Protein AF-A0A2D4EU64-F1 (afdb_monomer_lite)

pLDDT: mean 97.4, std 2.05, range [87.69, 98.75]

Structure (mmCIF, N/CA/C/O backbone):
data_AF-A0A2D4EU64-F1
#
_entry.id   AF-A0A2D4EU64-F1
#
loop_
_atom_site.group_PDB
_atom_site.id
_atom_site.type_symbol
_atom_site.label_atom_id
_atom_site.label_alt_id
_atom_site.label_comp_id
_atom_site.label_asym_id
_atom_site.label_entity_id
_atom_site.label_seq_id
_atom_site.pdbx_PDB_ins_code
_atom_site.Cartn_x
_atom_site.Cartn_y
_atom_site.Cartn_z
_atom_site.occupancy
_atom_site.B_iso_or_equiv
_atom_site.auth_seq_id
_atom_site.auth_comp_id
_atom_site.auth_asym_id
_atom_site.auth_atom_id
_atom_site.pdbx_PDB_model_num
ATOM 1 N N . ASN A 1 1 ? -23.123 16.547 5.975 1.00 87.69 1 ASN A N 1
ATOM 2 C CA . ASN A 1 1 ? -23.593 15.190 5.609 1.00 87.69 1 ASN A CA 1
ATOM 3 C C . ASN A 1 1 ? -22.875 14.071 6.352 1.00 87.69 1 ASN A C 1
ATOM 5 O O . ASN A 1 1 ? -23.524 13.070 6.597 1.00 87.69 1 ASN A O 1
ATOM 9 N N . TYR A 1 2 ? -21.620 14.239 6.786 1.00 94.56 2 TYR A N 1
ATOM 10 C CA . TYR A 1 2 ? -20.979 13.325 7.742 1.00 94.56 2 TYR A CA 1
ATOM 11 C C . TYR A 1 2 ? -20.345 14.142 8.871 1.00 94.56 2 TYR A C 1
ATOM 13 O O . TYR A 1 2 ? -19.359 14.840 8.646 1.00 94.56 2 TYR A O 1
ATOM 21 N N . SER A 1 3 ? -20.959 14.130 10.053 1.00 94.62 3 SER A N 1
ATOM 22 C CA . SER A 1 3 ? -20.371 14.700 11.269 1.00 94.62 3 SER A CA 1
ATOM 23 C C . SER A 1 3 ? -19.409 13.693 11.905 1.00 94.62 3 SER A C 1
ATOM 25 O O . SER A 1 3 ? -19.578 12.488 11.744 1.00 94.62 3 SER A O 1
ATOM 27 N N . ASN A 1 4 ? -18.407 14.190 12.637 1.00 95.56 4 ASN A N 1
ATOM 28 C CA . ASN A 1 4 ? -17.458 13.376 13.412 1.00 95.56 4 ASN A CA 1
ATOM 29 C C . ASN A 1 4 ? -16.581 12.420 12.585 1.00 95.56 4 ASN A C 1
ATOM 31 O O . ASN A 1 4 ? -16.182 11.368 13.076 1.00 95.56 4 ASN A O 1
ATOM 35 N N . ILE A 1 5 ? -16.256 12.789 11.343 1.00 97.44 5 ILE A N 1
ATOM 36 C CA . ILE A 1 5 ? -15.291 12.051 10.524 1.00 97.44 5 ILE A CA 1
ATOM 37 C C . ILE A 1 5 ? -14.044 12.891 10.260 1.00 97.44 5 ILE A C 1
ATOM 39 O O . ILE A 1 5 ? -14.119 14.113 10.119 1.00 97.44 5 ILE A O 1
ATOM 43 N N . LYS A 1 6 ? -12.902 12.217 10.123 1.00 96.31 6 LYS A N 1
ATOM 44 C CA . LYS A 1 6 ? -11.683 12.784 9.547 1.00 96.31 6 LYS A CA 1
ATOM 45 C C . LYS A 1 6 ? -11.395 12.055 8.242 1.00 96.31 6 LYS A C 1
ATOM 47 O O . LYS A 1 6 ? -11.214 10.842 8.236 1.00 96.31 6 LYS A O 1
ATOM 52 N N . PHE A 1 7 ? -11.385 12.796 7.141 1.00 95.94 7 PHE A N 1
ATOM 53 C CA . PHE A 1 7 ? -11.136 12.239 5.816 1.00 95.94 7 PHE A CA 1
ATOM 54 C C . PHE A 1 7 ? -9.640 12.298 5.485 1.00 95.94 7 PHE A C 1
ATOM 56 O O . PHE A 1 7 ? -9.018 13.344 5.669 1.00 95.94 7 PHE A O 1
ATOM 63 N N . GLN A 1 8 ? -9.071 11.200 4.980 1.00 95.19 8 GLN A N 1
ATOM 64 C CA . GLN A 1 8 ? -7.652 11.102 4.630 1.00 95.19 8 GLN A CA 1
ATOM 65 C C . GLN A 1 8 ? -7.468 10.440 3.261 1.00 95.19 8 GLN A C 1
ATOM 67 O O . GLN A 1 8 ? -7.997 9.361 3.005 1.00 95.19 8 GLN A O 1
ATOM 72 N N . PHE A 1 9 ? -6.652 11.058 2.404 1.00 94.75 9 PHE A N 1
ATOM 73 C CA . PHE A 1 9 ? -6.179 10.437 1.168 1.00 94.75 9 PHE A CA 1
ATOM 74 C C . PHE A 1 9 ? -4.860 9.700 1.410 1.00 94.75 9 PHE A C 1
ATOM 76 O O . PHE A 1 9 ? -3.945 10.243 2.029 1.00 94.75 9 PHE A O 1
ATOM 83 N N . ILE A 1 10 ? -4.767 8.474 0.892 1.00 90.38 10 ILE A N 1
ATOM 84 C CA . ILE A 1 10 ? -3.584 7.607 1.009 1.00 90.38 10 ILE A CA 1
ATOM 85 C C . ILE A 1 10 ? -2.700 7.662 -0.253 1.00 90.38 10 ILE A C 1
ATOM 87 O O . ILE A 1 10 ? -1.503 7.411 -0.184 1.00 90.38 10 ILE A O 1
ATOM 91 N N . GLY A 1 11 ? -3.259 8.030 -1.412 1.00 91.19 11 GLY A N 1
ATOM 92 C CA . GLY A 1 11 ? -2.477 8.226 -2.641 1.00 91.19 11 GLY A CA 1
ATOM 93 C C . GLY A 1 11 ? -1.993 6.938 -3.323 1.00 91.19 11 GLY A C 1
ATOM 94 O O . GLY A 1 11 ? -0.979 6.964 -4.013 1.00 91.19 11 GLY A O 1
ATOM 95 N N . ILE A 1 1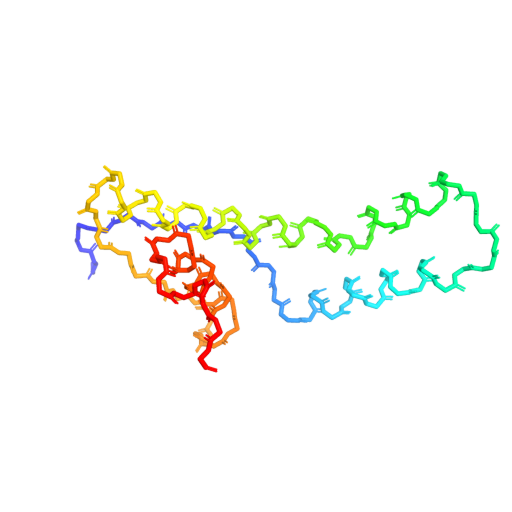2 ? -2.695 5.810 -3.146 1.00 97.06 12 ILE A N 1
ATOM 96 C CA . ILE A 1 12 ? -2.408 4.578 -3.900 1.00 97.06 12 ILE A CA 1
ATOM 97 C C . ILE A 1 12 ? -3.065 4.658 -5.281 1.00 97.06 12 ILE A C 1
ATOM 99 O O . ILE A 1 12 ? -4.291 4.779 -5.411 1.00 97.06 12 ILE A O 1
ATOM 103 N N . GLU A 1 13 ? -2.220 4.552 -6.300 1.00 97.75 13 GLU A N 1
ATOM 104 C CA . GLU A 1 13 ? -2.592 4.613 -7.710 1.00 97.75 13 GLU A CA 1
ATOM 105 C C . GLU A 1 13 ? -3.510 3.458 -8.141 1.00 97.75 13 GLU A C 1
ATOM 107 O O . GLU A 1 13 ? -3.627 2.426 -7.478 1.00 97.75 13 GLU A O 1
ATOM 112 N N . ASN A 1 14 ? -4.203 3.641 -9.265 1.00 97.88 14 ASN A N 1
ATOM 113 C CA . ASN A 1 14 ? -5.141 2.647 -9.786 1.00 97.88 14 ASN A CA 1
ATOM 114 C C . ASN A 1 14 ? -4.437 1.436 -10.435 1.00 97.88 14 ASN A C 1
ATOM 116 O O . ASN A 1 14 ? -3.230 1.429 -10.682 1.00 97.88 14 ASN A O 1
ATOM 120 N N . ILE A 1 15 ? -5.226 0.412 -10.771 1.00 98.06 15 ILE A N 1
ATOM 121 C CA . ILE A 1 15 ? -4.732 -0.849 -11.340 1.00 98.06 15 ILE A CA 1
ATOM 122 C C . ILE A 1 15 ? -3.980 -0.688 -12.672 1.00 98.06 15 ILE A C 1
ATOM 124 O O . ILE A 1 15 ? -3.118 -1.507 -12.989 1.00 98.06 15 ILE A O 1
ATOM 128 N N . HIS A 1 16 ? -4.272 0.352 -13.459 1.00 98.19 16 HIS A N 1
ATOM 129 C CA . HIS A 1 16 ? -3.585 0.597 -14.730 1.00 98.19 16 HIS A CA 1
ATOM 130 C C . HIS A 1 16 ? -2.155 1.082 -14.493 1.00 98.19 16 HIS A C 1
ATOM 132 O O . HIS A 1 16 ? -1.231 0.620 -15.162 1.00 98.19 16 HIS A O 1
ATOM 138 N N . VAL A 1 17 ? -1.965 1.949 -13.495 1.00 98.50 17 VAL A N 1
ATOM 139 C CA . VAL A 1 17 ? -0.636 2.399 -13.070 1.00 98.50 17 VAL A CA 1
ATOM 140 C C . VAL A 1 17 ? 0.160 1.231 -12.490 1.00 98.50 17 VAL A C 1
ATOM 142 O O . VAL A 1 17 ? 1.301 1.029 -12.895 1.00 98.50 17 VAL A O 1
ATOM 145 N N . MET A 1 18 ? -0.454 0.401 -11.637 1.00 98.56 18 MET A N 1
ATOM 146 C CA . MET A 1 18 ? 0.206 -0.790 -11.077 1.00 98.56 18 MET A CA 1
ATOM 147 C C . MET A 1 18 ? 0.674 -1.758 -12.169 1.00 98.56 18 MET A C 1
ATOM 149 O O . MET A 1 18 ? 1.799 -2.250 -12.122 1.00 98.56 18 MET A O 1
ATOM 153 N N . ARG A 1 19 ? -0.161 -1.986 -13.191 1.00 98.69 19 ARG A N 1
ATOM 154 C CA . ARG A 1 19 ? 0.186 -2.828 -14.344 1.00 98.69 19 ARG A CA 1
ATOM 155 C C . ARG A 1 19 ? 1.370 -2.264 -15.126 1.00 98.69 19 ARG A C 1
ATOM 157 O O . ARG A 1 19 ? 2.294 -3.006 -15.436 1.00 98.69 19 ARG A O 1
ATOM 164 N N . SER A 1 20 ? 1.354 -0.964 -15.426 1.00 98.75 20 SER A N 1
ATOM 165 C CA . SER A 1 20 ? 2.464 -0.312 -16.130 1.00 98.75 20 SER A CA 1
ATOM 166 C C . SER A 1 20 ? 3.752 -0.328 -15.305 1.00 98.75 20 SER A C 1
ATOM 168 O O . SER A 1 20 ? 4.826 -0.536 -15.861 1.00 98.75 20 SER A O 1
ATOM 170 N N . SER A 1 21 ? 3.645 -0.139 -13.990 1.00 98.75 21 SER A N 1
ATOM 171 C CA . SER A 1 21 ? 4.780 -0.171 -13.073 1.00 98.75 21 SER A CA 1
ATOM 172 C C . SER A 1 21 ? 5.442 -1.550 -13.030 1.00 98.75 21 SER A C 1
ATOM 174 O O . SER A 1 21 ? 6.658 -1.648 -13.190 1.00 98.75 21 SER A O 1
ATOM 176 N N . LEU A 1 22 ? 4.642 -2.616 -12.904 1.00 98.75 22 LEU A N 1
ATOM 177 C CA . LEU A 1 22 ? 5.141 -3.990 -12.941 1.00 98.75 22 LEU A CA 1
ATOM 178 C C . LEU A 1 22 ? 5.823 -4.300 -14.276 1.00 98.75 22 LEU A C 1
ATOM 180 O O . LEU A 1 22 ? 6.927 -4.831 -14.277 1.00 98.75 22 LEU A O 1
ATOM 184 N N . GLN A 1 23 ? 5.195 -3.926 -15.394 1.00 98.69 23 GLN A N 1
ATOM 185 C CA . GLN A 1 23 ? 5.747 -4.146 -16.731 1.00 98.69 23 GLN A CA 1
ATOM 186 C C . GLN A 1 23 ? 7.142 -3.517 -16.877 1.00 98.69 23 GLN A C 1
ATOM 188 O O . GLN A 1 23 ? 8.082 -4.200 -17.264 1.00 98.69 23 GLN A O 1
ATOM 193 N N . LYS A 1 24 ? 7.304 -2.250 -16.470 1.00 98.50 24 LYS A N 1
ATOM 194 C CA . LYS A 1 24 ? 8.607 -1.563 -16.488 1.00 98.50 24 LYS A CA 1
ATOM 195 C C . LYS A 1 24 ? 9.643 -2.235 -15.587 1.00 98.50 24 LYS A C 1
ATOM 197 O O . LYS A 1 24 ? 10.811 -2.308 -15.945 1.00 98.50 24 LYS A O 1
ATOM 202 N N . MET A 1 25 ? 9.236 -2.698 -14.403 1.00 98.44 25 MET A N 1
ATOM 203 C CA . MET A 1 25 ? 10.146 -3.388 -13.483 1.00 98.44 25 MET A CA 1
ATOM 204 C C . MET A 1 25 ? 10.638 -4.712 -14.081 1.00 98.44 25 MET A C 1
ATOM 206 O O . MET A 1 25 ? 11.829 -5.003 -14.008 1.00 98.44 25 MET A O 1
ATOM 210 N N . LEU A 1 26 ? 9.747 -5.480 -14.715 1.00 98.31 26 LEU A N 1
ATOM 211 C CA . LEU A 1 26 ? 10.102 -6.730 -15.388 1.00 98.31 26 LEU A CA 1
ATOM 212 C C . LEU A 1 26 ? 11.051 -6.490 -16.568 1.00 98.31 26 LEU A C 1
ATOM 214 O O . LEU A 1 26 ? 12.062 -7.175 -16.663 1.00 98.31 26 LEU A O 1
ATOM 218 N N . GLU A 1 27 ? 10.795 -5.468 -17.388 1.00 97.88 27 GLU A N 1
ATOM 219 C CA . GLU A 1 27 ? 11.692 -5.075 -18.487 1.00 97.88 27 GLU A CA 1
ATOM 220 C C . GLU A 1 27 ? 13.116 -4.775 -17.996 1.00 97.88 27 GLU A C 1
ATOM 222 O O . GLU A 1 27 ? 14.088 -5.178 -18.629 1.00 97.88 27 GLU A O 1
ATOM 227 N N . VAL A 1 28 ? 13.252 -4.117 -16.839 1.00 97.38 28 VAL A N 1
ATOM 228 C CA . VAL A 1 28 ? 14.556 -3.839 -16.213 1.00 97.38 28 VAL A CA 1
ATOM 229 C C . VAL A 1 28 ? 15.224 -5.123 -15.711 1.00 97.38 28 VAL A C 1
ATOM 231 O O . VAL A 1 28 ? 16.436 -5.280 -15.851 1.00 97.38 28 VAL A O 1
ATOM 234 N N . CYS A 1 29 ? 14.448 -6.053 -15.150 1.00 96.25 29 CYS A N 1
ATOM 235 C CA . CYS A 1 29 ? 14.940 -7.350 -14.680 1.00 96.25 29 CYS A CA 1
ATOM 236 C C . CYS A 1 29 ? 15.380 -8.288 -15.817 1.00 96.25 29 CYS A C 1
ATOM 238 O O . CYS A 1 29 ? 16.211 -9.164 -15.587 1.00 96.25 29 CYS A O 1
ATOM 240 N N . GLU A 1 30 ? 14.845 -8.112 -17.025 1.00 97.19 30 GLU A N 1
ATOM 241 C CA . GLU A 1 30 ? 15.176 -8.915 -18.210 1.00 97.19 30 GLU A CA 1
ATOM 242 C C . GLU A 1 30 ? 16.368 -8.363 -19.015 1.00 97.19 30 GLU A C 1
ATOM 244 O O . GLU A 1 30 ? 16.813 -8.991 -19.980 1.00 97.19 30 GLU A O 1
ATOM 249 N N . LEU A 1 31 ? 16.932 -7.212 -18.622 1.00 95.56 31 LEU A N 1
ATOM 250 C CA . LEU A 1 31 ? 18.118 -6.653 -19.270 1.00 95.56 31 LEU A CA 1
ATOM 251 C C . LEU A 1 31 ? 19.302 -7.631 -19.197 1.00 95.56 31 LEU A C 1
ATOM 253 O O . LEU A 1 31 ? 19.621 -8.198 -18.152 1.00 95.56 31 LEU A O 1
ATOM 257 N N . THR A 1 32 ? 20.010 -7.794 -20.316 1.00 95.69 32 THR A N 1
ATOM 258 C CA . THR A 1 32 ? 21.217 -8.628 -20.373 1.00 95.69 32 THR A CA 1
ATOM 259 C C . THR A 1 32 ? 22.428 -7.827 -19.904 1.00 95.69 32 THR A C 1
ATOM 261 O O . THR A 1 32 ? 22.806 -6.846 -20.539 1.00 95.69 32 THR A O 1
ATOM 264 N N . SER A 1 33 ? 23.045 -8.262 -18.803 1.00 94.00 33 SER A N 1
ATOM 265 C CA . SER A 1 33 ? 24.256 -7.653 -18.225 1.00 94.00 33 SER A CA 1
ATOM 266 C C . SER A 1 33 ? 24.170 -6.128 -17.976 1.00 94.00 33 SER A C 1
ATOM 268 O O . SER A 1 33 ? 25.092 -5.409 -18.371 1.00 94.00 33 SER A O 1
ATOM 270 N N . PRO A 1 34 ? 23.109 -5.603 -17.321 1.00 94.81 34 PRO A N 1
ATOM 271 C CA . PRO A 1 34 ? 23.024 -4.183 -16.993 1.00 94.81 34 PRO A CA 1
ATOM 272 C C . PRO A 1 34 ? 24.084 -3.800 -15.954 1.00 94.81 34 PRO A C 1
ATOM 274 O O . PRO A 1 34 ? 24.452 -4.601 -15.088 1.00 94.81 34 PRO A O 1
ATOM 277 N N . SER A 1 35 ? 24.545 -2.549 -15.994 1.00 97.69 35 SER A N 1
ATOM 278 C CA . SER A 1 35 ? 25.276 -2.004 -14.852 1.00 97.69 35 SER A CA 1
ATOM 279 C C . SER A 1 35 ? 24.329 -1.861 -13.654 1.00 97.69 35 SER A C 1
ATOM 281 O O . SER A 1 35 ? 23.117 -1.700 -13.815 1.00 97.69 35 SER A O 1
ATOM 283 N N . MET A 1 36 ? 24.870 -1.884 -12.434 1.00 97.56 36 MET A N 1
ATOM 284 C CA . MET A 1 36 ? 24.052 -1.675 -11.232 1.00 97.56 36 MET A CA 1
ATOM 285 C C . MET A 1 36 ? 23.346 -0.311 -11.258 1.00 97.56 36 MET A C 1
ATOM 287 O O . MET A 1 36 ? 22.197 -0.202 -10.842 1.00 97.56 36 MET A O 1
ATOM 291 N N . SER A 1 37 ? 24.012 0.723 -11.778 1.00 97.88 37 SER A N 1
ATOM 292 C CA . SER A 1 37 ? 23.436 2.063 -11.901 1.00 97.88 37 SER A CA 1
ATOM 293 C C . SER A 1 37 ? 22.228 2.079 -12.838 1.00 97.88 37 SER A C 1
ATOM 295 O O . SER A 1 37 ? 21.199 2.646 -12.478 1.00 97.88 37 SER A O 1
ATOM 297 N N . ASP A 1 38 ? 22.320 1.414 -13.994 1.00 96.94 38 ASP A N 1
ATOM 298 C CA . ASP A 1 38 ? 21.212 1.336 -14.957 1.00 96.94 38 ASP A CA 1
ATOM 299 C C . ASP A 1 38 ? 20.041 0.530 -14.391 1.00 96.94 38 ASP A C 1
ATOM 301 O O . ASP A 1 38 ? 18.884 0.929 -14.528 1.00 96.94 38 ASP A O 1
ATOM 305 N N . PHE A 1 39 ? 20.341 -0.572 -13.695 1.00 98.12 39 PHE A N 1
ATOM 306 C CA . PHE A 1 39 ? 19.330 -1.382 -13.023 1.00 98.12 39 PHE A CA 1
ATOM 307 C C . PHE A 1 39 ? 18.580 -0.579 -11.952 1.00 98.12 39 PHE A C 1
ATOM 309 O O . PHE A 1 39 ? 17.351 -0.549 -11.954 1.00 98.12 39 PHE A O 1
ATOM 316 N N . LEU A 1 40 ? 19.297 0.109 -11.056 1.00 98.25 40 LEU A N 1
ATOM 317 C CA . LEU A 1 40 ? 18.681 0.907 -9.991 1.00 98.25 40 LEU A CA 1
ATOM 318 C C . LEU A 1 40 ? 17.877 2.084 -10.551 1.00 98.25 40 LEU A C 1
ATOM 320 O O . LEU A 1 40 ? 16.770 2.340 -10.078 1.00 98.25 40 LEU A O 1
ATOM 324 N N . TRP A 1 41 ? 18.393 2.755 -11.583 1.00 97.94 41 TRP A N 1
ATOM 325 C CA . TRP A 1 41 ? 17.678 3.833 -12.263 1.00 97.94 41 TRP A CA 1
ATOM 326 C C . TRP A 1 41 ? 16.392 3.325 -12.927 1.00 97.94 41 TRP A C 1
ATOM 328 O O . TRP A 1 41 ? 15.331 3.936 -12.788 1.00 97.94 41 TRP A O 1
ATOM 338 N N . GLY A 1 42 ? 16.449 2.181 -13.612 1.00 98.06 42 GLY A N 1
ATOM 339 C CA . GLY A 1 42 ? 15.271 1.541 -14.194 1.00 98.06 42 GLY A CA 1
ATOM 340 C C . GLY A 1 42 ? 14.250 1.125 -13.131 1.00 98.06 42 GLY A C 1
ATOM 341 O O . GLY A 1 42 ? 13.054 1.393 -13.273 1.00 98.06 42 GLY A O 1
ATOM 342 N N . LEU A 1 43 ? 14.717 0.529 -12.032 1.00 98.25 43 LEU A N 1
ATOM 343 C CA . LEU A 1 43 ? 13.879 0.114 -10.909 1.00 98.25 43 LEU A CA 1
ATOM 344 C C . LEU A 1 43 ? 13.172 1.308 -10.257 1.00 98.25 43 LEU A C 1
ATOM 346 O O . LEU A 1 43 ? 11.970 1.234 -9.996 1.00 98.25 43 LEU A O 1
ATOM 350 N N . GLU A 1 44 ? 13.872 2.418 -10.030 1.00 98.38 44 GLU A N 1
ATOM 351 C CA . GLU A 1 44 ? 13.271 3.645 -9.503 1.00 98.38 44 GLU A CA 1
ATOM 352 C C . GLU A 1 44 ? 12.211 4.208 -10.464 1.00 98.38 44 GLU A C 1
ATOM 354 O O . GLU A 1 44 ? 11.081 4.481 -10.048 1.00 98.38 44 GLU A O 1
ATOM 359 N N . ASN A 1 45 ? 12.520 4.285 -11.763 1.00 98.06 45 ASN A N 1
ATOM 360 C CA . ASN A 1 45 ? 11.594 4.784 -12.786 1.00 98.06 45 ASN A CA 1
ATOM 361 C C . ASN A 1 45 ? 10.392 3.871 -13.048 1.00 98.06 45 ASN A C 1
ATOM 363 O O . ASN A 1 45 ? 9.364 4.332 -13.557 1.00 98.06 45 ASN A O 1
ATOM 367 N N . SER A 1 46 ? 10.481 2.589 -12.685 1.00 98.50 46 SER A N 1
ATOM 368 C CA . SER A 1 46 ? 9.315 1.706 -12.679 1.00 98.50 46 SER A CA 1
ATOM 369 C C . SER A 1 46 ? 8.263 2.173 -11.668 1.00 98.50 46 SER A C 1
ATOM 371 O O . SER A 1 46 ? 7.075 1.927 -11.862 1.00 98.50 46 SER A O 1
ATOM 373 N N . GLY A 1 47 ? 8.675 2.840 -10.583 1.00 98.50 47 GLY A N 1
ATOM 374 C CA . GLY A 1 47 ? 7.806 3.233 -9.474 1.00 98.50 47 GLY A CA 1
ATOM 375 C C . GLY A 1 47 ? 7.332 2.069 -8.598 1.00 98.50 47 GLY A C 1
ATOM 376 O O . GLY A 1 47 ? 6.607 2.301 -7.630 1.00 98.50 47 GLY A O 1
ATOM 377 N N . TRP A 1 48 ? 7.750 0.829 -8.877 1.00 98.69 48 TRP A N 1
ATOM 378 C CA . TRP A 1 48 ? 7.197 -0.366 -8.234 1.00 98.69 48 TRP A CA 1
ATOM 379 C C . TRP A 1 48 ? 7.347 -0.328 -6.711 1.00 98.69 48 TRP A C 1
ATOM 381 O O . TRP A 1 48 ? 6.371 -0.458 -5.970 1.00 98.69 48 TRP A O 1
ATOM 391 N N . LEU A 1 49 ? 8.556 -0.033 -6.228 1.00 98.44 49 LEU A N 1
ATOM 392 C CA . LEU A 1 49 ? 8.825 0.054 -4.791 1.00 98.44 49 LEU A CA 1
ATOM 393 C C . LEU A 1 49 ? 8.108 1.234 -4.123 1.00 98.44 49 LEU A C 1
ATOM 395 O O . LEU A 1 49 ? 7.706 1.125 -2.965 1.00 98.44 49 LEU A O 1
ATOM 399 N N . LYS A 1 50 ? 7.872 2.334 -4.850 1.00 98.25 50 LYS A N 1
ATOM 400 C CA . LYS A 1 50 ? 7.066 3.461 -4.357 1.00 98.25 50 LYS A CA 1
ATOM 401 C C . LYS A 1 50 ? 5.612 3.037 -4.133 1.00 98.25 50 LYS A C 1
ATOM 403 O O . LYS A 1 50 ? 5.017 3.427 -3.130 1.00 98.25 50 LYS A O 1
ATOM 408 N N . HIS A 1 51 ? 5.046 2.220 -5.021 1.00 98.50 51 HIS A N 1
ATOM 409 C CA . HIS A 1 51 ? 3.685 1.705 -4.862 1.00 98.50 51 HIS A CA 1
ATOM 410 C C . HIS A 1 51 ? 3.562 0.710 -3.705 1.00 98.50 51 HIS A C 1
ATOM 412 O O . HIS A 1 51 ? 2.633 0.828 -2.907 1.00 98.50 51 HIS A O 1
ATOM 418 N N . ILE A 1 52 ? 4.525 -0.207 -3.553 1.00 98.62 52 ILE A N 1
ATOM 419 C CA . ILE A 1 52 ? 4.582 -1.110 -2.392 1.00 98.62 52 ILE A CA 1
ATOM 420 C C . ILE A 1 52 ? 4.682 -0.309 -1.091 1.00 98.62 52 ILE A C 1
ATOM 422 O O . ILE A 1 52 ? 3.925 -0.562 -0.153 1.00 98.62 52 ILE A O 1
ATOM 426 N N . LYS A 1 53 ? 5.555 0.708 -1.049 1.00 98.31 53 LYS A N 1
ATOM 427 C CA . LYS A 1 53 ? 5.674 1.602 0.106 1.00 98.31 53 LYS A CA 1
ATOM 428 C C . LYS A 1 53 ? 4.335 2.264 0.445 1.00 98.31 53 LYS A C 1
ATOM 430 O O . LYS A 1 53 ? 3.944 2.246 1.605 1.00 98.31 53 LYS A O 1
ATOM 435 N N . ALA A 1 54 ? 3.620 2.801 -0.544 1.00 98.25 54 ALA A N 1
ATOM 436 C CA . ALA A 1 54 ? 2.337 3.466 -0.316 1.00 98.25 54 ALA A CA 1
ATOM 437 C C . ALA A 1 54 ? 1.278 2.525 0.292 1.00 98.25 54 ALA A C 1
ATOM 439 O O . ALA A 1 54 ? 0.537 2.931 1.185 1.00 98.25 54 ALA A O 1
ATOM 440 N N . ILE A 1 55 ? 1.232 1.260 -0.145 1.00 98.62 55 ILE A N 1
ATOM 441 C CA . ILE A 1 55 ? 0.341 0.241 0.435 1.00 98.62 55 ILE A CA 1
ATOM 442 C C . ILE A 1 55 ? 0.723 -0.052 1.893 1.00 98.62 55 ILE A C 1
ATOM 444 O O . ILE A 1 55 ? -0.151 -0.111 2.760 1.00 98.62 55 ILE A O 1
ATOM 448 N N . MET A 1 56 ? 2.019 -0.199 2.179 1.00 98.62 56 MET A N 1
ATOM 449 C CA . MET A 1 56 ? 2.511 -0.457 3.537 1.00 98.62 56 MET A CA 1
ATOM 450 C C . MET A 1 56 ? 2.247 0.721 4.480 1.00 98.62 56 MET A C 1
ATOM 452 O O . MET A 1 56 ? 1.741 0.512 5.581 1.00 98.62 56 MET A O 1
ATOM 456 N N . ASP A 1 57 ? 2.527 1.952 4.043 1.00 98.44 57 ASP A N 1
ATOM 457 C CA . ASP A 1 57 ? 2.258 3.172 4.814 1.00 98.44 57 ASP A CA 1
ATOM 458 C C . ASP A 1 57 ? 0.767 3.278 5.174 1.00 98.44 57 ASP A C 1
ATOM 460 O O . ASP A 1 57 ? 0.423 3.635 6.300 1.00 98.44 57 ASP A O 1
ATOM 464 N N . ALA A 1 58 ? -0.123 2.914 4.245 1.00 98.44 58 ALA A N 1
ATOM 465 C CA . ALA A 1 58 ? -1.564 2.881 4.477 1.00 98.44 58 ALA A CA 1
ATOM 466 C C . ALA A 1 58 ? -1.970 1.858 5.542 1.00 98.44 58 ALA A C 1
ATOM 468 O O . ALA A 1 58 ? -2.759 2.168 6.434 1.00 98.44 58 ALA A O 1
ATOM 469 N N . GLY A 1 59 ? -1.425 0.641 5.456 1.00 98.56 59 GLY A N 1
ATOM 470 C CA . GLY A 1 59 ? -1.675 -0.408 6.441 1.00 98.56 59 GLY A CA 1
ATOM 471 C C . GLY A 1 59 ? -1.182 -0.011 7.832 1.00 98.56 59 GLY A C 1
ATOM 472 O O . GLY A 1 59 ? -1.905 -0.190 8.809 1.00 98.56 59 GLY A O 1
ATOM 473 N N . ILE A 1 60 ? 0.003 0.606 7.918 1.00 98.56 60 ILE A N 1
ATOM 474 C CA . ILE A 1 60 ? 0.553 1.151 9.169 1.00 98.56 60 ILE A CA 1
ATOM 475 C C . ILE A 1 60 ? -0.346 2.263 9.713 1.00 98.56 60 ILE A C 1
ATOM 477 O O . ILE A 1 60 ? -0.647 2.268 10.903 1.00 98.56 60 ILE A O 1
ATOM 481 N N . PHE A 1 61 ? -0.798 3.184 8.859 1.00 98.31 61 PHE A N 1
ATOM 482 C CA . PHE A 1 61 ? -1.705 4.259 9.257 1.00 98.31 61 PHE A CA 1
ATOM 483 C C . PHE A 1 61 ? -2.998 3.707 9.874 1.00 9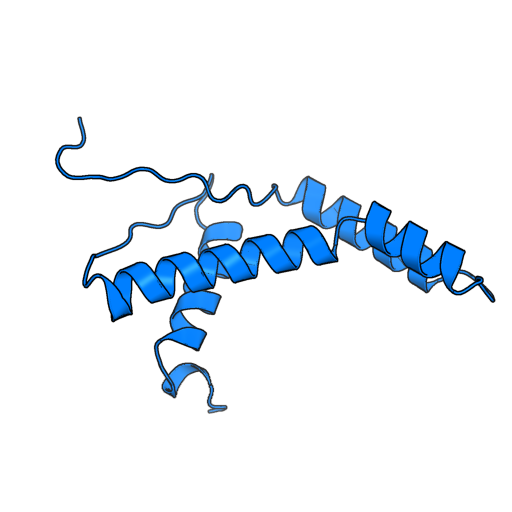8.31 61 PHE A C 1
ATOM 485 O O . PHE A 1 61 ? -3.377 4.121 10.968 1.00 98.31 61 PHE A O 1
ATOM 492 N N . ILE A 1 62 ? -3.635 2.731 9.217 1.00 98.56 62 ILE A N 1
ATOM 493 C CA . ILE A 1 62 ? -4.855 2.087 9.727 1.00 98.56 62 ILE A CA 1
ATOM 494 C C . ILE A 1 62 ? -4.567 1.356 11.044 1.00 98.56 62 ILE A C 1
ATOM 496 O O . ILE A 1 62 ? -5.317 1.515 12.005 1.00 98.56 62 ILE A O 1
ATOM 500 N N . ALA A 1 63 ? -3.479 0.585 11.114 1.00 98.69 63 ALA A N 1
ATOM 501 C CA . ALA A 1 63 ? -3.122 -0.162 12.316 1.00 98.69 63 ALA A CA 1
ATOM 502 C C . ALA A 1 63 ? -2.889 0.762 13.522 1.00 98.69 63 ALA A C 1
ATOM 504 O O . ALA A 1 63 ? -3.394 0.479 14.604 1.00 98.69 63 ALA A O 1
ATOM 505 N N . LYS A 1 64 ? -2.198 1.893 13.335 1.00 98.50 64 LYS A N 1
ATOM 506 C CA . LYS A 1 64 ? -1.987 2.890 14.396 1.00 98.50 64 LYS A CA 1
ATOM 507 C C . LYS A 1 64 ? -3.283 3.555 14.843 1.00 98.50 64 LYS A C 1
ATOM 509 O O . LYS A 1 64 ? -3.535 3.638 16.041 1.00 98.50 64 LYS A O 1
ATOM 514 N N . ALA A 1 65 ? -4.133 3.957 13.899 1.00 98.38 65 ALA A N 1
ATOM 515 C CA . ALA A 1 65 ? -5.431 4.541 14.225 1.00 98.38 65 ALA A CA 1
ATOM 516 C C . ALA A 1 65 ? -6.287 3.585 15.081 1.00 98.38 65 ALA A C 1
ATOM 518 O O . ALA A 1 65 ? -6.929 4.000 16.044 1.00 98.38 65 ALA A O 1
ATOM 519 N N . VAL A 1 66 ? -6.250 2.284 14.783 1.00 98.50 66 VAL A N 1
ATOM 520 C CA . VAL A 1 66 ? -6.993 1.280 15.554 1.00 98.50 66 VAL A CA 1
ATOM 521 C C . VAL A 1 66 ? -6.329 0.977 16.903 1.00 98.50 66 VAL A C 1
ATOM 523 O O . VAL A 1 66 ? -7.001 1.020 17.930 1.00 98.50 66 VAL A O 1
ATOM 526 N N . ALA A 1 67 ? -5.032 0.658 16.921 1.00 98.38 67 ALA A N 1
ATOM 527 C CA . ALA A 1 67 ? -4.353 0.146 18.115 1.00 98.38 67 ALA A CA 1
ATOM 528 C C . ALA A 1 67 ? -3.893 1.232 19.096 1.00 98.38 67 ALA A C 1
ATOM 530 O O . ALA A 1 67 ? -3.901 0.999 20.302 1.00 98.38 67 ALA A O 1
ATOM 531 N N . GLU A 1 68 ? -3.463 2.390 18.593 1.00 98.12 68 GLU A N 1
ATOM 532 C CA . GLU A 1 68 ? -2.885 3.465 19.408 1.00 98.12 68 GLU A CA 1
ATOM 533 C C . GLU A 1 68 ? -3.919 4.561 19.701 1.00 98.12 68 GLU A C 1
ATOM 535 O O . GLU A 1 68 ? -4.011 5.030 20.833 1.00 98.12 68 GLU A O 1
ATOM 540 N N . GLU A 1 69 ? -4.723 4.953 18.706 1.00 97.94 69 GLU A N 1
ATOM 541 C CA . GLU A 1 69 ? -5.721 6.026 18.862 1.00 97.94 69 GLU A CA 1
ATOM 542 C C . GLU A 1 69 ? -7.100 5.513 19.314 1.00 97.94 69 GLU A C 1
ATOM 544 O O . GLU A 1 69 ? -7.935 6.300 19.762 1.00 97.94 69 GLU A O 1
ATOM 549 N N . GLY A 1 70 ? -7.355 4.203 19.217 1.00 97.69 70 GLY A N 1
ATOM 550 C CA . GLY A 1 70 ? -8.616 3.589 19.640 1.00 97.69 70 GLY A CA 1
ATOM 551 C C . GLY A 1 70 ? -9.825 3.998 18.793 1.00 97.69 70 GLY A C 1
ATOM 552 O O . GLY A 1 70 ? -10.955 3.979 19.287 1.00 97.69 70 GLY A O 1
ATOM 553 N N . VAL A 1 71 ? -9.613 4.389 17.530 1.00 97.94 71 VAL A N 1
ATOM 554 C CA . VAL A 1 71 ? -10.685 4.838 16.630 1.00 97.94 71 VAL A CA 1
ATOM 555 C C . VAL A 1 71 ? -11.066 3.776 15.603 1.00 97.94 71 VAL A C 1
ATOM 557 O O . VAL A 1 71 ? -10.256 2.965 15.159 1.00 97.94 71 VAL A O 1
ATOM 560 N N . SER A 1 72 ? -12.332 3.798 15.183 1.00 98.06 72 SER A N 1
ATOM 561 C CA . SER A 1 72 ? -12.801 2.987 14.055 1.00 98.06 72 SER A CA 1
ATOM 562 C C . SER A 1 72 ? -12.412 3.633 12.727 1.00 98.06 72 SER A C 1
ATOM 564 O O . SER A 1 72 ? -12.540 4.846 12.562 1.00 98.06 72 SER A O 1
ATOM 566 N N . VAL A 1 73 ? -11.988 2.818 11.759 1.00 98.38 73 VAL A N 1
ATOM 567 C CA . VAL A 1 73 ? -11.551 3.286 10.437 1.00 98.38 73 VAL A CA 1
ATOM 568 C C . VAL A 1 73 ? -12.432 2.682 9.347 1.00 98.38 73 VAL A C 1
ATOM 570 O O . VAL A 1 73 ? -12.515 1.464 9.206 1.00 98.38 73 VAL A O 1
ATOM 573 N N . LEU A 1 74 ? -13.068 3.542 8.548 1.00 98.38 74 LEU A N 1
ATOM 574 C CA . LEU A 1 74 ? -13.750 3.152 7.315 1.00 98.38 74 LEU A CA 1
ATOM 575 C C . LEU A 1 74 ? -12.774 3.278 6.143 1.00 98.38 74 LEU A C 1
ATOM 577 O O . LEU A 1 74 ? -12.313 4.374 5.831 1.00 98.38 74 LEU A O 1
ATOM 581 N N . VAL A 1 75 ? -12.500 2.165 5.468 1.00 98.19 75 VAL A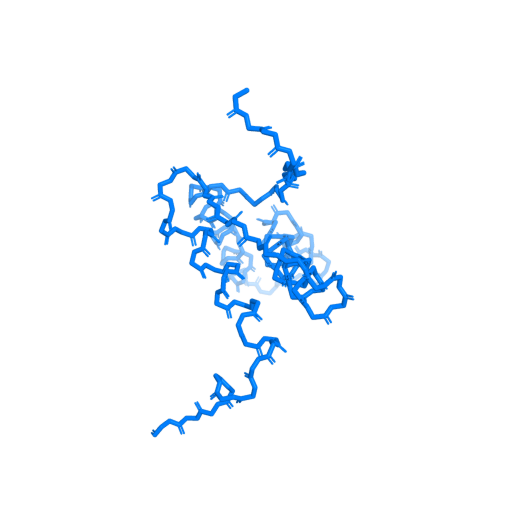 N 1
ATOM 582 C CA . VAL A 1 75 ? -11.629 2.128 4.289 1.00 98.19 75 VAL A CA 1
ATOM 583 C C . VAL A 1 75 ? -12.475 1.911 3.042 1.00 98.19 75 VAL A C 1
ATOM 585 O O . VAL A 1 75 ? -13.203 0.928 2.942 1.00 98.19 75 VAL A O 1
ATOM 588 N N . HIS A 1 76 ? -12.330 2.783 2.047 1.00 97.19 76 HIS A N 1
ATOM 589 C CA . HIS A 1 76 ? -12.875 2.562 0.711 1.00 97.19 76 HIS A CA 1
ATOM 590 C C . HIS A 1 76 ? -11.893 3.061 -0.354 1.00 97.19 76 HIS A C 1
ATOM 592 O O . HIS A 1 76 ? -11.016 3.881 -0.082 1.00 97.19 76 HIS A O 1
ATOM 598 N N . CYS A 1 77 ? -12.029 2.550 -1.575 1.00 92.75 77 CYS A N 1
ATOM 599 C CA . CYS A 1 77 ? -11.373 3.111 -2.751 1.00 92.75 77 CYS A CA 1
ATOM 600 C C . CYS A 1 77 ? -12.448 3.556 -3.751 1.00 92.75 77 CYS A C 1
ATOM 602 O O . CYS A 1 77 ? -13.434 4.160 -3.333 1.00 92.75 77 CYS A O 1
ATOM 604 N N . SER A 1 78 ? -12.267 3.285 -5.042 1.00 94.75 78 SER A N 1
ATOM 605 C CA . SER A 1 78 ? -13.309 3.513 -6.050 1.00 94.75 78 SER A CA 1
ATOM 606 C C . SER A 1 78 ? -14.398 2.440 -5.931 1.00 94.75 78 SER A C 1
ATOM 608 O O . SER A 1 78 ? -15.508 2.752 -5.519 1.00 94.75 78 SER A O 1
ATOM 610 N N . ASP A 1 79 ? -14.036 1.174 -6.170 1.00 95.06 79 ASP A N 1
ATOM 611 C CA . ASP A 1 79 ? -14.974 0.034 -6.170 1.00 95.06 79 ASP A CA 1
ATOM 612 C C . ASP A 1 79 ? -14.898 -0.830 -4.899 1.00 95.06 79 ASP A C 1
ATOM 614 O O . ASP A 1 79 ? -15.709 -1.723 -4.683 1.00 95.06 79 ASP A O 1
ATOM 618 N N . GLY A 1 80 ? -13.914 -0.578 -4.033 1.00 93.38 80 GLY A N 1
ATOM 619 C CA . GLY A 1 80 ? -13.789 -1.252 -2.737 1.00 93.38 80 GLY A CA 1
ATOM 620 C C . GLY A 1 80 ? -13.132 -2.637 -2.755 1.00 93.38 80 GLY A C 1
ATOM 621 O O . GLY A 1 80 ? -13.020 -3.239 -1.692 1.00 93.38 80 GLY A O 1
ATOM 622 N N . TRP A 1 81 ? -12.655 -3.134 -3.903 1.00 96.12 81 TRP A N 1
ATOM 623 C CA . TRP A 1 81 ? -12.104 -4.499 -4.009 1.00 96.12 81 TRP A CA 1
ATOM 624 C C . TRP A 1 81 ? -10.601 -4.616 -4.316 1.00 96.12 81 TRP A C 1
ATOM 626 O O . TRP A 1 81 ? -10.045 -5.692 -4.139 1.00 96.12 81 TRP A O 1
ATOM 636 N N . ASP A 1 82 ? -9.916 -3.532 -4.705 1.00 97.69 82 ASP A N 1
ATOM 637 C CA . ASP A 1 82 ? -8.481 -3.574 -5.047 1.00 97.69 82 ASP A CA 1
ATOM 638 C C . ASP A 1 82 ? -7.635 -3.054 -3.878 1.00 97.69 82 ASP A C 1
ATOM 640 O O . ASP A 1 82 ? -7.169 -3.791 -3.011 1.00 97.69 82 ASP A O 1
ATOM 644 N N . ARG A 1 83 ? -7.490 -1.726 -3.812 1.00 98.19 83 ARG A N 1
ATOM 645 C CA . ARG A 1 83 ? -6.688 -1.017 -2.806 1.00 98.19 83 ARG A CA 1
ATOM 646 C C . ARG A 1 83 ? -7.250 -1.208 -1.406 1.00 98.19 83 ARG A C 1
ATOM 648 O O . ARG A 1 83 ? -6.492 -1.342 -0.456 1.00 98.19 83 ARG A O 1
ATOM 655 N N . THR A 1 84 ? -8.576 -1.258 -1.288 1.00 98.31 84 THR A N 1
ATOM 656 C CA . THR A 1 84 ? -9.256 -1.548 -0.022 1.00 98.31 84 THR A CA 1
ATOM 657 C C . THR A 1 84 ? -8.851 -2.915 0.515 1.00 98.31 84 THR A C 1
ATOM 659 O O . THR A 1 84 ? -8.456 -2.999 1.672 1.00 98.31 84 THR A O 1
ATOM 662 N N . ALA A 1 85 ? -8.871 -3.963 -0.316 1.00 98.44 85 ALA A N 1
ATOM 663 C CA . ALA A 1 85 ? -8.458 -5.299 0.106 1.00 98.44 85 ALA A CA 1
ATOM 664 C C . ALA A 1 85 ? -6.991 -5.306 0.558 1.00 98.44 85 ALA A C 1
ATOM 666 O O . ALA A 1 85 ? -6.693 -5.770 1.654 1.00 98.44 85 ALA A O 1
ATOM 667 N N . GLN A 1 86 ? -6.096 -4.701 -0.233 1.00 98.56 86 GLN A N 1
ATOM 668 C CA . GLN A 1 86 ? -4.671 -4.604 0.096 1.00 98.56 86 GLN A CA 1
ATOM 669 C C . GLN A 1 86 ? -4.433 -3.981 1.477 1.00 98.56 86 GLN A C 1
ATOM 671 O O . GLN A 1 86 ? -3.790 -4.592 2.329 1.00 98.56 86 GLN A O 1
ATOM 676 N N . VAL A 1 87 ? -4.957 -2.776 1.721 1.00 98.31 87 VAL A N 1
ATOM 677 C CA . VAL A 1 87 ? -4.647 -2.041 2.957 1.00 98.31 87 VAL A CA 1
ATOM 678 C C . VAL A 1 87 ? -5.352 -2.631 4.178 1.00 98.31 87 VAL A C 1
ATOM 680 O O . VAL A 1 87 ? -4.756 -2.663 5.252 1.00 98.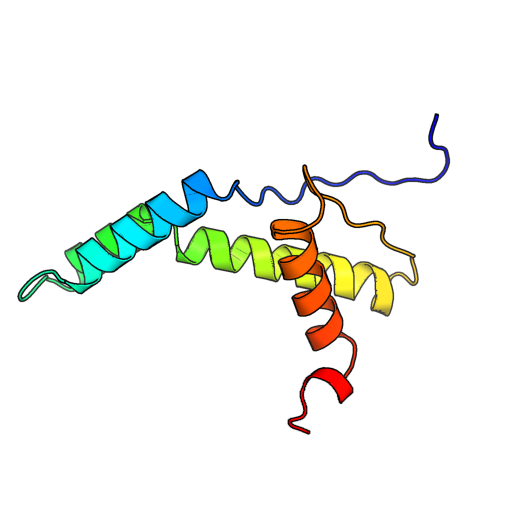31 87 VAL A O 1
ATOM 683 N N . CYS A 1 88 ? -6.573 -3.159 4.018 1.00 98.62 88 CYS A N 1
ATOM 684 C CA . CYS A 1 88 ? -7.272 -3.864 5.092 1.00 98.62 88 CYS A CA 1
ATOM 685 C C . CYS A 1 88 ? -6.510 -5.130 5.498 1.00 98.62 88 CYS A C 1
ATOM 687 O O . CYS A 1 88 ? -6.254 -5.325 6.682 1.00 98.62 88 CYS A O 1
ATOM 689 N N . SER A 1 89 ? -6.082 -5.953 4.535 1.00 98.69 89 SER A N 1
ATOM 690 C CA . SER A 1 89 ? -5.321 -7.173 4.824 1.00 98.69 89 SER A CA 1
ATOM 691 C C . SER A 1 89 ? -3.968 -6.883 5.474 1.00 98.69 89 SER A C 1
ATOM 693 O O . SER A 1 89 ? -3.606 -7.557 6.438 1.00 98.69 89 SER A O 1
ATOM 695 N N . VAL A 1 90 ? -3.234 -5.865 5.002 1.00 98.75 90 VAL A N 1
ATOM 696 C CA . VAL A 1 90 ? -1.967 -5.453 5.630 1.00 98.75 90 VAL A CA 1
ATOM 697 C C . VAL A 1 90 ? -2.205 -4.989 7.067 1.00 98.75 90 VAL A C 1
ATOM 699 O O . VAL A 1 90 ? -1.504 -5.443 7.968 1.00 98.75 90 VAL A O 1
ATOM 702 N N . ALA A 1 91 ? -3.210 -4.144 7.314 1.00 98.75 91 ALA A N 1
ATOM 703 C CA . ALA A 1 91 ? -3.536 -3.698 8.667 1.00 98.75 91 ALA A CA 1
ATOM 704 C C . ALA A 1 91 ? -3.915 -4.873 9.586 1.00 98.75 91 ALA A C 1
ATOM 706 O O . ALA A 1 91 ? -3.426 -4.952 10.710 1.00 98.75 91 ALA A O 1
ATOM 707 N N . SER A 1 92 ? -4.718 -5.828 9.105 1.00 98.69 92 SER A N 1
ATOM 708 C CA . SER A 1 92 ? -5.072 -7.030 9.869 1.00 98.69 92 SER A CA 1
ATOM 709 C C . SER A 1 92 ? -3.851 -7.883 10.224 1.00 98.69 92 SER A C 1
ATOM 711 O O . SER A 1 92 ? -3.737 -8.316 11.367 1.00 98.69 92 SER A O 1
ATOM 713 N N . LEU A 1 93 ? -2.913 -8.082 9.290 1.00 98.75 93 LEU A N 1
ATOM 714 C CA . LEU A 1 93 ? -1.656 -8.799 9.547 1.00 98.75 93 LEU A CA 1
ATOM 715 C C . LEU A 1 93 ? -0.781 -8.114 10.606 1.00 98.75 93 LEU A C 1
ATOM 717 O O . LEU A 1 93 ? -0.105 -8.797 11.379 1.00 98.75 93 LEU A O 1
ATOM 721 N N . LEU A 1 94 ? -0.782 -6.778 10.630 1.00 98.69 94 LEU A N 1
ATOM 722 C CA . LEU A 1 94 ? -0.050 -5.987 11.621 1.00 98.69 94 LEU A CA 1
ATOM 723 C C . LEU A 1 94 ? -0.690 -6.071 13.012 1.00 98.69 94 LEU A C 1
ATOM 725 O O . LEU A 1 94 ? 0.028 -6.127 14.008 1.00 98.69 94 LEU A O 1
ATOM 729 N N . LEU A 1 95 ? -2.023 -6.078 13.077 1.00 98.69 95 LEU A N 1
ATOM 730 C CA . LEU A 1 95 ? -2.781 -6.016 14.327 1.00 98.69 95 LEU A CA 1
ATOM 731 C C . LEU A 1 95 ? -2.937 -7.375 15.013 1.00 98.69 95 LEU A C 1
ATOM 733 O O . LEU A 1 95 ? -2.847 -7.451 16.236 1.00 98.69 95 LEU A O 1
ATOM 737 N N . ASP A 1 96 ? -3.173 -8.444 14.253 1.00 98.56 96 ASP A N 1
ATOM 738 C CA . ASP A 1 96 ? -3.584 -9.730 14.815 1.00 98.56 96 ASP A CA 1
ATOM 739 C C . ASP A 1 96 ? -2.568 -10.848 14.490 1.00 98.56 96 ASP A C 1
ATOM 741 O O . ASP A 1 96 ? -2.358 -11.191 13.319 1.00 98.56 96 ASP A O 1
ATOM 745 N N . PRO A 1 97 ? -1.917 -11.455 15.509 1.00 98.44 97 PRO A N 1
ATOM 746 C CA . PRO A 1 97 ? -1.038 -12.610 15.333 1.00 98.44 97 PRO A CA 1
ATOM 747 C C . PRO A 1 97 ? -1.681 -13.804 14.621 1.00 98.44 97 PRO A C 1
ATOM 749 O O . PRO A 1 97 ? -0.964 -14.552 13.958 1.00 98.44 97 PRO A O 1
ATOM 752 N N . TYR A 1 98 ? -3.001 -13.983 14.720 1.00 98.31 98 TYR A N 1
ATOM 753 C CA . TYR A 1 98 ? -3.711 -15.084 14.072 1.00 98.31 98 TYR A CA 1
ATOM 754 C C . TYR A 1 98 ? -3.478 -15.108 12.554 1.00 98.31 98 TYR A C 1
ATOM 756 O O . TYR A 1 98 ? -3.188 -16.167 11.995 1.00 98.31 98 TYR A O 1
ATOM 764 N N . TYR A 1 99 ? -3.497 -13.949 11.885 1.00 98.44 99 TYR A N 1
ATOM 765 C CA . TYR A 1 99 ? -3.292 -13.874 10.432 1.00 98.44 99 TYR A CA 1
ATOM 766 C C . TYR A 1 99 ? -1.845 -14.144 9.990 1.00 98.44 99 TYR A C 1
ATOM 768 O O . TYR A 1 99 ? -1.585 -14.251 8.796 1.00 98.44 99 TYR A O 1
ATOM 776 N N . ARG A 1 100 ? -0.899 -14.301 10.926 1.00 98.56 100 ARG A N 1
ATOM 777 C CA . ARG A 1 100 ? 0.506 -14.647 10.648 1.00 98.56 100 ARG A CA 1
ATOM 778 C C . ARG A 1 100 ? 0.790 -16.150 10.767 1.00 98.56 100 ARG A C 1
ATOM 780 O O . ARG A 1 100 ? 1.948 -16.551 10.849 1.00 98.56 100 ARG A O 1
ATOM 787 N N . THR A 1 101 ? -0.255 -16.977 10.780 1.00 98.38 101 THR A N 1
ATOM 788 C CA . THR A 1 101 ? -0.161 -18.440 10.885 1.00 98.38 101 THR A CA 1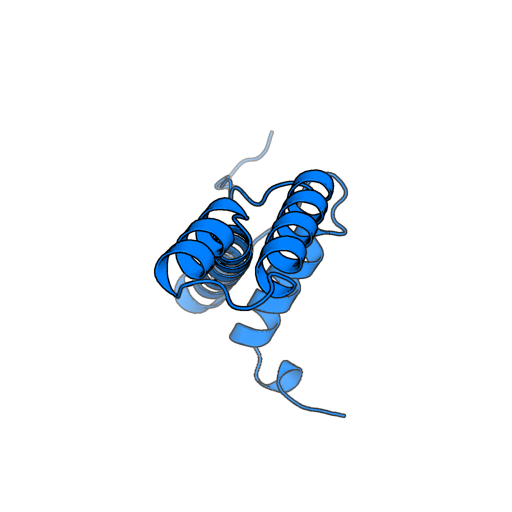
ATOM 789 C C . THR A 1 101 ? -0.631 -19.129 9.601 1.00 98.38 101 THR A C 1
ATOM 791 O O . THR A 1 101 ? -1.498 -18.621 8.891 1.00 98.38 101 THR A O 1
ATOM 794 N N . ILE A 1 102 ? -0.048 -20.293 9.298 1.00 97.81 102 ILE A N 1
ATOM 795 C CA . ILE A 1 102 ? -0.547 -21.221 8.272 1.00 97.81 102 ILE A CA 1
ATOM 796 C C . ILE A 1 102 ? -1.531 -22.174 8.964 1.00 97.81 102 ILE A C 1
ATOM 798 O O . ILE A 1 102 ? -1.254 -22.611 10.082 1.00 97.81 102 ILE A O 1
ATOM 802 N N . LYS A 1 103 ? -2.666 -22.467 8.322 1.00 89.50 103 LYS A N 1
ATOM 803 C CA . LYS A 1 103 ? -3.659 -23.428 8.828 1.00 89.50 103 LYS A CA 1
ATOM 804 C C . LYS A 1 103 ? -3.336 -24.863 8.446 1.00 89.50 103 LYS A C 1
ATOM 806 O O . LYS A 1 103 ? -2.857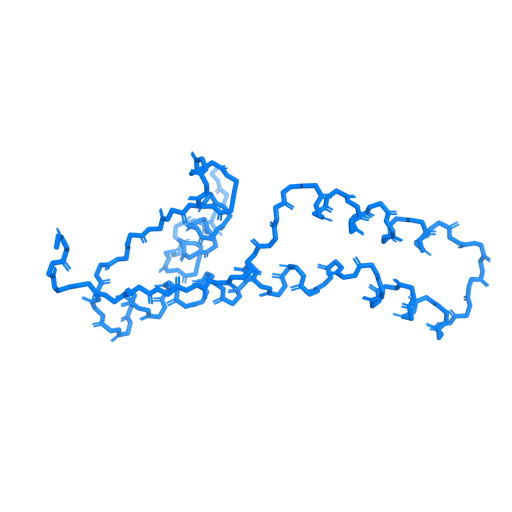 -25.061 7.309 1.00 89.50 103 LYS A O 1
#

Organism: Micrurus corallinus (NCBI:txid54390)

Radius of gyration: 17.23 Å; chains: 1; bounding box: 49×39×40 Å

InterPro domains:
  IPR000387 Tyrosine-specific protein phosphatases domain [PS50056] (46-103)
  IPR010569 Myotubularin-like, phosphatase domain [PF06602] (1-103)
  IPR010569 Myotubularin-like, phosphatase domain [PS51339] (1-103)
  IPR016130 Protein-tyrosine phosphatase, active site [PS00383] (75-85)
  IPR029021 Protein-tyrosine phosphatase-like [G3DSA:3.90.190.10] (1-99)
  IPR029021 Protein-tyrosine phosphatase-like [SSF52799] (1-103)
  IPR030564 Myotubularin [PTHR10807] (1-103)

Sequence (103 aa):
NYSNIKFQFIGIENIHVMRSSLQKMLEVCELTSPSMSDFLWGLENSGWLKHIKAIMDAGIFIAKAVAEEGVSVLVHCSDGWDRTAQVCSVASLLLDPYYRTIK

Foldseek 3Di:
DDPPDDDDDLPQDDPVLQVQLVVQLVVLVPDDPDDPVSSVVSNVVSCNVVNVVSLLVLLVVQLCCCPPVVDDDDDADDDCPDSVVSSVLSVCVVNDCVSVDDD

Secondary structure (DSSP, 8-state):
---S-------PPPHHHHHHHHHHHHHHHT-SS--HHHHHHHHHHH-HHHHHHHHHHHHHHHHHHHHTS--------SSSSSHHHHHHHHHHHHH-GGGGS--